Protein AF-A0A1C6R663-F1 (afdb_monomer_lite)

Sequence (61 aa):
MTNSTERPGRDHLQLQQSEAVWEETEVTSRYATEAELETLGYKGPVLVTQVIRTTFRADGT

Radius of gyration: 24.61 Å; chains: 1; bounding box: 30×51×68 Å

Secondary structure (DSSP, 8-state):
------PPP---------SEEEEEEEEEEEEPPHHHHHHHT--S--EEEEEEEEEEETT--

Structure (mmCIF, N/CA/C/O backbone):
data_AF-A0A1C6R663-F1
#
_entry.id   AF-A0A1C6R663-F1
#
loop_
_atom_site.group_PDB
_atom_site.id
_atom_site.type_symbol
_atom_site.label_atom_id
_atom_site.label_alt_id
_atom_site.label_comp_id
_atom_site.label_asym_id
_atom_site.label_entity_id
_atom_site.label_seq_id
_atom_site.pdbx_PDB_ins_code
_atom_site.Cartn_x
_atom_site.Cartn_y
_atom_site.Cartn_z
_atom_site.occupancy
_atom_site.B_iso_or_equiv
_atom_site.auth_seq_id
_atom_site.auth_comp_id
_atom_site.auth_asym_id
_atom_site.auth_atom_id
_atom_site.pdbx_PDB_model_num
ATOM 1 N N . MET A 1 1 ? -2.885 -41.784 -54.263 1.00 40.38 1 MET A N 1
ATOM 2 C CA . MET A 1 1 ? -3.111 -41.551 -52.822 1.00 40.38 1 MET A CA 1
ATOM 3 C C . MET A 1 1 ? -1.773 -41.213 -52.192 1.00 40.38 1 MET A C 1
ATOM 5 O O . MET A 1 1 ? -0.978 -42.107 -51.945 1.00 40.38 1 MET A O 1
ATOM 9 N N . THR A 1 2 ? -1.494 -39.927 -52.020 1.00 35.94 2 THR A N 1
ATOM 10 C CA . THR A 1 2 ? -0.319 -39.414 -51.306 1.00 35.94 2 THR A CA 1
ATOM 11 C C . THR A 1 2 ? -0.855 -38.541 -50.187 1.00 35.94 2 THR A C 1
ATOM 13 O O . THR A 1 2 ? -1.554 -37.562 -50.434 1.00 35.94 2 THR A O 1
ATOM 16 N N . ASN A 1 3 ? -0.625 -38.999 -48.963 1.00 40.12 3 ASN A N 1
ATOM 17 C CA . ASN A 1 3 ? -1.114 -38.403 -47.733 1.00 40.12 3 ASN A CA 1
ATOM 18 C C . ASN A 1 3 ? -0.208 -37.205 -47.407 1.00 40.12 3 ASN A C 1
ATOM 20 O O . ASN A 1 3 ? 0.899 -37.390 -46.904 1.00 40.12 3 ASN A O 1
ATOM 24 N N . SER A 1 4 ? -0.627 -35.993 -47.772 1.00 40.84 4 SER A N 1
ATOM 25 C CA . SER A 1 4 ? 0.060 -34.762 -47.380 1.00 40.84 4 SER A CA 1
ATOM 26 C C . SER A 1 4 ? -0.478 -34.340 -46.021 1.00 40.84 4 SER A C 1
ATOM 28 O O . SER A 1 4 ? -1.511 -33.684 -45.928 1.00 40.84 4 SER A O 1
ATOM 30 N N . THR A 1 5 ? 0.198 -34.757 -44.953 1.00 47.50 5 THR A N 1
ATOM 31 C CA . THR A 1 5 ? -0.048 -34.235 -43.608 1.00 47.50 5 THR A CA 1
ATOM 32 C C . THR A 1 5 ? 0.424 -32.781 -43.573 1.00 47.50 5 THR A C 1
ATOM 34 O O . THR A 1 5 ? 1.569 -32.495 -43.218 1.00 47.50 5 THR A O 1
ATOM 37 N N . GLU A 1 6 ? -0.441 -31.861 -43.995 1.00 46.53 6 GLU A N 1
ATOM 38 C CA . GLU A 1 6 ? -0.264 -30.429 -43.784 1.00 46.53 6 GLU A CA 1
ATOM 39 C C . GLU A 1 6 ? -0.249 -30.186 -42.273 1.00 46.53 6 GLU A C 1
ATOM 41 O O . GLU A 1 6 ? -1.264 -30.254 -41.582 1.00 46.53 6 GLU A O 1
ATOM 46 N N . ARG A 1 7 ? 0.952 -29.982 -41.728 1.00 57.56 7 ARG A N 1
ATOM 47 C CA . ARG A 1 7 ? 1.113 -29.445 -40.379 1.00 57.56 7 ARG A CA 1
ATOM 48 C C . ARG A 1 7 ? 0.519 -28.037 -40.423 1.00 57.56 7 ARG A C 1
ATOM 50 O O . ARG A 1 7 ? 1.016 -27.254 -41.234 1.00 57.56 7 ARG A O 1
ATOM 57 N N . PRO A 1 8 ? -0.487 -27.685 -39.602 1.00 52.09 8 PRO A N 1
ATOM 58 C CA . PRO A 1 8 ? -0.897 -26.297 -39.523 1.00 52.09 8 PRO A CA 1
ATOM 59 C C . PRO A 1 8 ? 0.332 -25.505 -39.090 1.00 52.09 8 PRO A C 1
ATOM 61 O O . PRO A 1 8 ? 0.979 -25.829 -38.084 1.00 52.09 8 PRO A O 1
ATOM 64 N N . GLY A 1 9 ? 0.709 -24.543 -39.936 1.00 48.78 9 GLY A N 1
ATOM 65 C CA . GLY A 1 9 ? 1.734 -23.569 -39.619 1.00 48.78 9 GLY A CA 1
ATOM 66 C C . GLY A 1 9 ? 1.438 -23.043 -38.227 1.00 48.78 9 GLY A C 1
ATOM 67 O O . GLY A 1 9 ? 0.283 -22.809 -37.876 1.00 48.78 9 GLY A O 1
ATOM 68 N N . ARG A 1 10 ? 2.478 -22.954 -37.397 1.00 54.12 10 ARG A N 1
ATOM 69 C CA . ARG A 1 10 ? 2.402 -22.206 -36.150 1.00 54.12 10 ARG A CA 1
ATOM 70 C C . ARG A 1 10 ? 2.077 -20.780 -36.556 1.00 54.12 10 ARG A C 1
ATOM 72 O O . ARG A 1 10 ? 2.999 -20.019 -36.827 1.00 54.12 10 ARG A O 1
ATOM 79 N N . ASP A 1 11 ? 0.791 -20.464 -36.664 1.00 52.53 11 ASP A N 1
ATOM 80 C CA . ASP A 1 11 ? 0.324 -19.100 -36.760 1.00 52.53 11 ASP A CA 1
ATOM 81 C C . ASP A 1 11 ? 0.963 -18.406 -35.583 1.00 52.53 11 ASP A C 1
ATOM 83 O O . ASP A 1 11 ? 0.830 -18.812 -34.422 1.00 52.53 11 ASP A O 1
ATOM 87 N N . HIS A 1 12 ? 1.833 -17.481 -35.954 1.00 53.72 12 HIS A N 1
ATOM 88 C CA . HIS A 1 12 ? 2.664 -16.745 -35.054 1.00 53.72 12 HIS A CA 1
ATOM 89 C C . HIS A 1 12 ? 1.701 -16.127 -34.047 1.00 53.72 12 HIS A C 1
ATOM 91 O O . HIS A 1 12 ? 1.006 -15.159 -34.351 1.00 53.72 12 HIS A O 1
ATOM 97 N N . LEU A 1 13 ? 1.681 -16.675 -32.830 1.00 51.50 13 LEU A N 1
ATOM 98 C CA . LEU A 1 13 ? 1.570 -15.839 -31.655 1.00 51.50 13 LEU A CA 1
ATOM 99 C C . LEU A 1 13 ? 2.668 -14.799 -31.862 1.00 51.50 13 LEU A C 1
ATOM 101 O O . LEU A 1 13 ? 3.832 -15.025 -31.530 1.00 51.50 13 LEU A O 1
ATOM 105 N N . GLN A 1 14 ? 2.300 -13.680 -32.490 1.00 49.66 14 GLN A N 1
ATOM 106 C CA . GLN A 1 14 ? 2.876 -12.402 -32.154 1.00 49.66 14 GLN A CA 1
ATOM 107 C C . GLN A 1 14 ? 2.651 -12.311 -30.651 1.00 49.66 14 GLN A C 1
ATOM 109 O O . GLN A 1 14 ? 1.635 -11.822 -30.168 1.00 49.66 14 GLN A O 1
ATOM 114 N N . LEU A 1 15 ? 3.606 -12.865 -29.9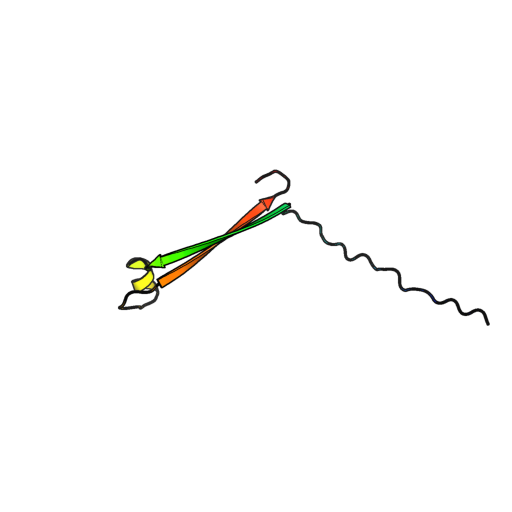03 1.00 51.50 15 LEU A N 1
ATOM 115 C CA . LEU A 1 15 ? 4.034 -12.259 -28.672 1.00 51.50 15 LEU A CA 1
ATOM 116 C C . LEU A 1 15 ? 4.299 -10.830 -29.100 1.00 51.50 15 LEU A C 1
ATOM 118 O O . LEU A 1 15 ? 5.301 -10.546 -29.755 1.00 51.50 15 LEU A O 1
ATOM 122 N N . GLN A 1 16 ? 3.310 -9.976 -28.870 1.00 49.12 16 GLN A N 1
ATOM 123 C CA . GLN A 1 16 ? 3.491 -8.550 -28.876 1.00 49.12 16 GLN A CA 1
ATOM 12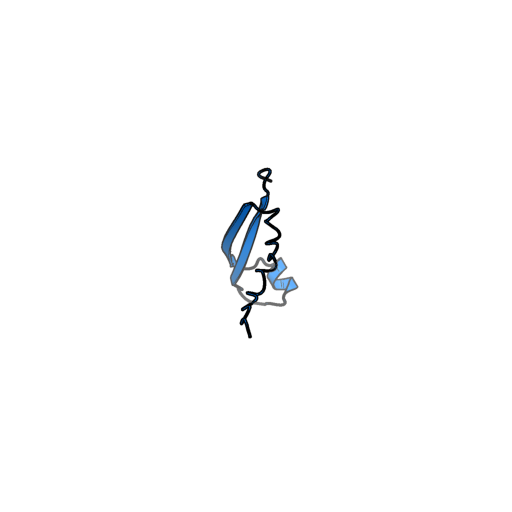4 C C . GLN A 1 16 ? 4.551 -8.342 -27.796 1.00 49.12 16 GLN A C 1
ATOM 126 O O . GLN A 1 16 ? 4.241 -8.320 -26.608 1.00 49.12 16 GLN A O 1
ATOM 131 N N . GLN A 1 17 ? 5.821 -8.409 -28.202 1.00 53.69 17 GLN A N 1
ATOM 132 C CA . GLN A 1 17 ? 6.957 -8.252 -27.321 1.00 53.69 17 GLN A CA 1
ATOM 133 C C . GLN A 1 17 ? 6.915 -6.794 -26.883 1.00 53.69 17 GLN A C 1
ATOM 135 O O . GLN A 1 17 ? 7.369 -5.899 -27.583 1.00 53.69 17 GLN A O 1
ATOM 140 N N . SER A 1 18 ? 6.248 -6.602 -25.749 1.00 54.44 18 SER A N 1
ATOM 141 C CA . SER A 1 18 ? 6.880 -6.037 -24.575 1.00 54.44 18 SER A CA 1
ATOM 142 C C . SER A 1 18 ? 7.474 -4.653 -24.800 1.00 54.44 18 SER A C 1
ATOM 144 O O . SER A 1 18 ? 8.676 -4.499 -24.981 1.00 54.44 18 SER A O 1
ATOM 146 N N . GLU A 1 19 ? 6.635 -3.624 -24.683 1.00 57.50 19 GLU A N 1
ATOM 147 C CA . GLU A 1 19 ? 7.138 -2.274 -24.397 1.00 57.50 19 GLU A CA 1
ATOM 148 C C . GLU A 1 19 ? 7.793 -2.214 -22.997 1.00 57.50 19 GLU A C 1
ATOM 150 O O . GLU A 1 19 ? 8.600 -1.330 -22.725 1.00 57.50 19 GLU A O 1
ATOM 155 N N . ALA A 1 20 ? 7.505 -3.203 -22.136 1.00 58.50 20 ALA A N 1
ATOM 156 C CA . ALA A 1 20 ? 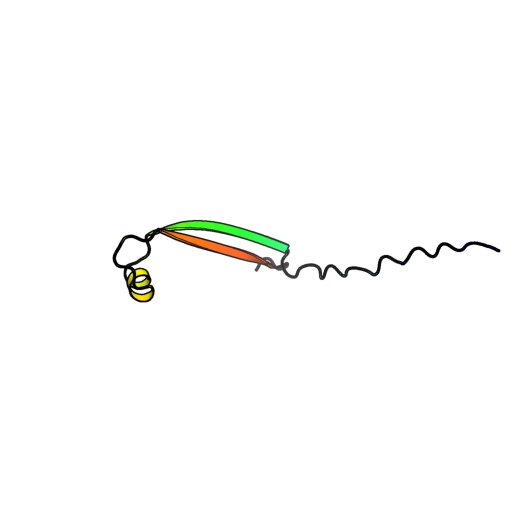8.138 -3.429 -20.840 1.00 58.50 20 ALA A CA 1
ATOM 157 C C . ALA A 1 20 ? 9.249 -4.490 -20.920 1.00 58.50 20 ALA A C 1
ATOM 159 O O . ALA A 1 20 ? 8.985 -5.642 -21.254 1.00 58.50 20 A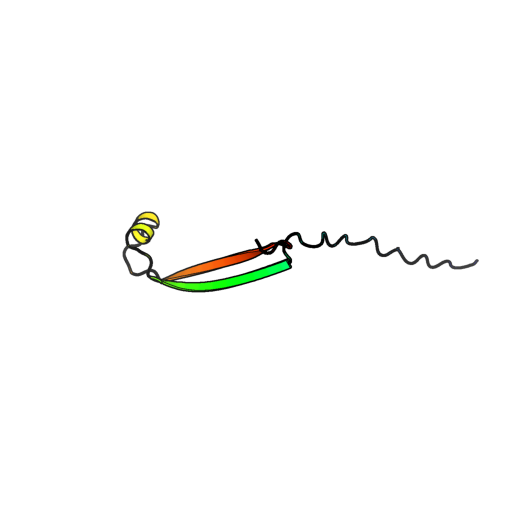LA A O 1
ATOM 160 N N . VAL A 1 21 ? 10.484 -4.134 -20.570 1.00 74.12 21 VAL A N 1
ATOM 161 C CA . VAL A 1 21 ? 11.619 -5.075 -20.504 1.00 74.12 21 VAL A CA 1
ATOM 162 C C . VAL A 1 21 ? 11.468 -6.024 -19.328 1.00 74.12 21 VAL A C 1
ATOM 164 O O . VAL A 1 21 ? 11.842 -7.190 -19.438 1.00 74.12 21 VAL A O 1
ATOM 167 N N . TRP A 1 22 ? 10.925 -5.536 -18.211 1.00 82.00 22 TRP A N 1
ATOM 168 C CA . TRP A 1 22 ? 10.673 -6.329 -17.014 1.00 82.00 22 TRP A CA 1
ATOM 169 C C . TRP A 1 22 ? 9.760 -5.581 -16.031 1.00 82.00 22 TRP A C 1
ATOM 171 O O . TRP A 1 22 ? 9.543 -4.373 -16.144 1.00 82.00 22 TRP A O 1
ATOM 181 N N . GLU A 1 23 ? 9.213 -6.322 -15.070 1.00 89.19 23 GLU A N 1
ATOM 182 C CA . GLU A 1 23 ? 8.367 -5.802 -13.996 1.00 89.19 23 GLU A CA 1
ATOM 183 C C . GLU A 1 23 ? 9.002 -6.106 -12.637 1.00 89.19 23 GLU A C 1
ATOM 185 O O . GLU A 1 23 ? 9.509 -7.207 -12.410 1.00 89.19 23 GLU A O 1
ATOM 190 N N . GLU A 1 24 ? 8.927 -5.146 -11.721 1.00 91.12 24 GLU A N 1
ATOM 191 C CA . GLU A 1 24 ? 9.264 -5.314 -10.311 1.00 91.12 24 GLU A CA 1
ATOM 192 C C . GLU A 1 24 ? 8.005 -5.172 -9.465 1.00 91.12 24 GLU A C 1
ATOM 194 O O . GLU A 1 24 ? 7.135 -4.346 -9.747 1.00 91.12 24 GLU A O 1
ATOM 199 N N . THR A 1 25 ? 7.886 -5.985 -8.419 1.00 94.69 25 THR A N 1
ATOM 200 C CA . THR A 1 25 ? 6.788 -5.871 -7.459 1.00 94.69 25 THR A CA 1
ATOM 201 C C . THR A 1 25 ? 7.344 -5.776 -6.049 1.00 94.69 25 THR A C 1
ATOM 203 O O . THR A 1 25 ? 7.976 -6.713 -5.567 1.00 94.69 25 THR A O 1
ATOM 206 N N . GLU A 1 26 ? 7.039 -4.675 -5.372 1.00 95.19 26 GLU A N 1
ATOM 207 C CA . GLU A 1 26 ? 7.312 -4.486 -3.952 1.00 95.19 26 GLU A CA 1
ATOM 208 C C . GLU A 1 26 ? 6.012 -4.650 -3.158 1.00 95.19 26 GLU A C 1
ATOM 210 O O . GLU A 1 26 ? 4.975 -4.075 -3.499 1.00 95.19 26 GLU A O 1
ATOM 215 N N . VAL A 1 27 ? 6.057 -5.450 -2.091 1.00 94.88 27 VAL A N 1
ATOM 216 C CA . VAL A 1 27 ? 4.916 -5.672 -1.197 1.00 94.88 27 VAL A CA 1
ATOM 217 C C . VAL A 1 27 ? 5.299 -5.238 0.207 1.00 94.88 27 VAL A C 1
ATOM 219 O O . VAL A 1 27 ? 6.193 -5.818 0.821 1.00 94.88 27 VAL A O 1
ATOM 222 N N . THR A 1 28 ? 4.590 -4.249 0.740 1.00 95.38 28 THR A N 1
ATOM 223 C CA . THR A 1 28 ? 4.785 -3.748 2.103 1.00 95.38 28 THR A CA 1
ATOM 224 C C . THR A 1 28 ? 3.486 -3.832 2.890 1.00 95.38 28 THR A C 1
ATOM 226 O O . THR A 1 28 ? 2.392 -3.922 2.334 1.00 95.38 28 THR A O 1
ATOM 229 N N . SER A 1 29 ? 3.586 -3.872 4.216 1.00 94.75 29 SER A N 1
ATOM 230 C CA . SER A 1 29 ? 2.420 -3.841 5.098 1.00 94.75 29 SER A CA 1
ATOM 231 C C . SER A 1 29 ? 2.599 -2.755 6.142 1.00 94.75 29 SER A C 1
ATOM 233 O O . SER A 1 29 ? 3.669 -2.627 6.735 1.00 94.75 29 SER A O 1
ATOM 235 N N . ARG A 1 30 ? 1.547 -1.972 6.363 1.00 94.56 30 ARG A N 1
ATOM 236 C CA . ARG A 1 30 ? 1.513 -0.908 7.367 1.00 94.56 30 ARG A CA 1
ATOM 237 C C . ARG A 1 30 ? 0.120 -0.779 7.953 1.00 94.56 30 ARG A C 1
ATOM 239 O O . ARG A 1 30 ? -0.852 -1.232 7.357 1.00 94.56 30 ARG A O 1
ATOM 246 N N . TYR A 1 31 ? 0.006 -0.133 9.103 1.00 95.75 31 TYR A N 1
ATOM 247 C CA . TYR A 1 31 ? -1.310 0.261 9.588 1.00 95.75 31 TYR A CA 1
ATOM 248 C C . TYR A 1 31 ? -1.912 1.347 8.687 1.00 95.75 31 TYR A C 1
ATOM 250 O O . TYR A 1 31 ? -1.197 2.207 8.155 1.00 95.75 31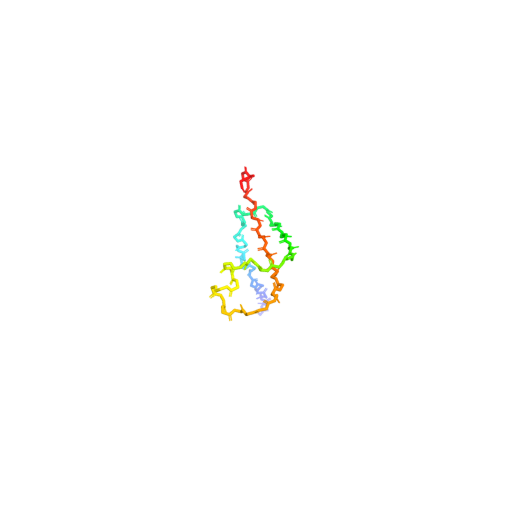 TYR A O 1
ATOM 258 N N . ALA A 1 32 ? -3.229 1.273 8.501 1.00 93.69 32 ALA A N 1
ATOM 259 C CA . ALA A 1 32 ? -4.005 2.323 7.863 1.00 93.69 32 ALA A CA 1
ATOM 260 C C . ALA A 1 32 ? -3.832 3.635 8.640 1.00 93.69 32 ALA A C 1
ATOM 262 O O . ALA A 1 32 ? -3.823 3.645 9.873 1.00 93.69 32 ALA A O 1
ATOM 263 N N . THR A 1 33 ? -3.697 4.734 7.907 1.00 94.31 33 THR A N 1
ATOM 264 C CA . THR A 1 33 ? -3.772 6.085 8.472 1.00 94.31 33 THR A CA 1
ATOM 265 C C . THR A 1 33 ? -5.190 6.388 8.947 1.00 94.31 33 THR A C 1
ATOM 267 O O . THR A 1 33 ? -6.151 5.761 8.502 1.00 94.31 33 THR A O 1
ATOM 270 N N . GLU A 1 34 ? -5.342 7.392 9.809 1.00 94.06 34 GLU A N 1
ATOM 271 C CA . GLU A 1 34 ? -6.663 7.835 10.275 1.00 94.06 34 GLU A CA 1
ATOM 272 C C . GLU A 1 34 ? -7.577 8.239 9.107 1.00 94.06 34 GLU A C 1
ATOM 274 O O . GLU A 1 34 ? -8.722 7.801 9.052 1.00 94.06 34 GLU A O 1
ATOM 279 N N . ALA A 1 35 ? -7.054 8.957 8.108 1.00 95.00 35 ALA A N 1
ATOM 280 C CA . ALA A 1 35 ? -7.823 9.349 6.924 1.00 95.00 35 ALA A CA 1
ATOM 281 C C . ALA A 1 35 ? -8.304 8.144 6.087 1.00 95.00 35 ALA A C 1
ATOM 283 O O . ALA A 1 35 ? -9.431 8.133 5.585 1.00 95.00 35 ALA A O 1
ATOM 284 N N . GLU A 1 36 ? -7.468 7.109 5.940 1.00 93.75 36 GLU A N 1
ATOM 285 C CA . GLU A 1 36 ? -7.854 5.860 5.269 1.00 93.75 36 GLU A CA 1
ATOM 286 C C . GLU A 1 36 ? -8.925 5.109 6.074 1.00 93.75 36 GLU A C 1
ATOM 288 O O . GLU A 1 36 ? -9.893 4.618 5.495 1.00 93.75 36 GLU A O 1
ATOM 293 N N . LEU A 1 37 ? -8.793 5.053 7.405 1.00 95.56 37 LEU A N 1
ATOM 294 C CA . LEU A 1 37 ? -9.782 4.428 8.289 1.00 95.56 37 LEU A CA 1
ATOM 295 C C . LEU A 1 37 ? -11.140 5.133 8.214 1.00 95.56 37 LEU A C 1
ATOM 297 O O . LEU A 1 37 ? -12.161 4.459 8.085 1.00 95.56 37 LEU A O 1
ATOM 301 N N . GLU A 1 38 ? -11.150 6.467 8.245 1.00 94.31 38 GLU A N 1
ATOM 302 C CA . GLU A 1 38 ? -12.363 7.279 8.116 1.00 94.31 38 GLU A CA 1
ATOM 303 C C . GLU A 1 38 ? -13.043 7.066 6.762 1.00 94.31 38 GLU A C 1
ATOM 305 O O . GLU A 1 38 ? -14.245 6.802 6.711 1.00 94.31 38 GLU A O 1
ATOM 310 N N . THR A 1 39 ? -12.271 7.100 5.671 1.00 94.94 39 THR A N 1
ATOM 311 C CA . THR A 1 39 ? -12.782 6.878 4.306 1.00 94.94 39 THR A CA 1
ATOM 312 C C . THR A 1 39 ? -13.417 5.495 4.155 1.00 94.94 39 THR A C 1
ATOM 314 O O . THR A 1 39 ? -14.419 5.334 3.459 1.00 94.94 39 THR A O 1
ATOM 317 N N . LEU A 1 40 ? -12.846 4.487 4.816 1.00 90.12 40 LEU A N 1
ATOM 318 C CA . LEU A 1 40 ? -13.305 3.101 4.753 1.00 90.12 40 LEU A CA 1
ATOM 319 C C . LEU A 1 40 ? -14.351 2.748 5.828 1.00 90.12 40 LEU A C 1
ATOM 321 O O . LEU A 1 40 ? -14.904 1.650 5.801 1.00 90.12 40 LEU A O 1
ATOM 325 N N . GLY A 1 41 ? -14.638 3.654 6.769 1.00 94.38 41 GLY A N 1
ATOM 326 C CA . GLY A 1 41 ? -15.611 3.445 7.844 1.00 94.38 41 GLY A CA 1
ATOM 327 C C . GLY A 1 41 ? -15.158 2.477 8.944 1.00 94.38 41 GLY A C 1
ATOM 328 O O . GLY A 1 41 ? -15.998 1.920 9.658 1.00 94.38 41 GLY A O 1
ATOM 329 N N . TYR A 1 42 ? -13.851 2.263 9.107 1.00 94.88 42 TYR A N 1
ATOM 330 C CA . TYR A 1 42 ? -13.311 1.385 10.144 1.00 94.88 42 TYR A CA 1
ATOM 331 C C . TYR A 1 42 ? -13.041 2.150 11.444 1.00 94.88 42 TYR A C 1
ATOM 333 O O . TYR A 1 42 ? -12.508 3.252 11.444 1.00 94.88 42 TYR A O 1
ATOM 341 N N . LYS A 1 43 ? -13.390 1.535 12.581 1.00 89.56 43 LYS A N 1
ATOM 342 C CA . LYS A 1 43 ? -13.232 2.122 13.928 1.00 89.56 43 LYS A CA 1
ATOM 343 C C . LYS A 1 43 ? -12.075 1.527 14.739 1.00 89.56 43 LYS A C 1
ATOM 345 O O . LYS A 1 43 ? -11.969 1.782 15.933 1.00 89.56 43 LYS A O 1
ATOM 350 N N . GLY A 1 44 ? -11.250 0.687 14.122 1.00 89.25 44 GLY A N 1
ATOM 351 C CA . GLY A 1 44 ? -10.171 -0.041 14.786 1.00 89.25 44 GLY A CA 1
ATOM 352 C C . GLY A 1 44 ? -8.938 -0.154 13.897 1.00 89.25 44 GLY A C 1
ATOM 353 O O . GLY A 1 44 ? -8.998 0.232 12.729 1.00 89.25 44 GLY A O 1
ATOM 354 N N . PRO A 1 45 ? -7.822 -0.672 14.435 1.00 90.19 45 PRO A N 1
ATOM 355 C CA . PRO A 1 45 ? -6.594 -0.802 13.670 1.00 90.19 45 PRO A CA 1
ATOM 356 C C . PRO A 1 45 ? -6.814 -1.741 12.484 1.00 90.19 45 PRO A C 1
ATOM 358 O O . PRO A 1 45 ? -7.213 -2.893 12.650 1.00 90.19 45 PRO A O 1
ATOM 361 N N . VAL A 1 46 ? -6.529 -1.239 11.285 1.00 94.88 46 VAL A N 1
ATOM 362 C CA . VAL A 1 46 ? -6.545 -2.018 10.045 1.00 94.88 46 VAL A CA 1
ATOM 363 C C . VAL A 1 46 ? -5.115 -2.130 9.545 1.00 94.88 46 VAL A C 1
ATOM 365 O O . VAL A 1 46 ? -4.421 -1.122 9.419 1.00 94.88 46 VAL A O 1
ATOM 368 N N . LEU A 1 47 ? -4.669 -3.354 9.268 1.00 95.12 47 LEU A N 1
ATOM 369 C CA . LEU A 1 47 ? -3.413 -3.592 8.568 1.00 95.12 47 LEU A CA 1
ATOM 370 C C . LEU A 1 47 ? -3.686 -3.568 7.062 1.00 95.12 47 LEU A C 1
ATOM 372 O O . LEU A 1 47 ? -4.531 -4.311 6.567 1.00 95.12 47 LEU A O 1
ATOM 376 N N . VAL A 1 48 ? -2.975 -2.707 6.347 1.00 92.31 48 VAL A N 1
ATOM 377 C CA . VAL A 1 48 ? -3.071 -2.540 4.899 1.00 92.31 48 VAL A CA 1
ATOM 378 C C . VAL A 1 48 ? -1.831 -3.141 4.262 1.00 92.31 48 VAL A C 1
ATOM 380 O O . VAL A 1 48 ? -0.707 -2.858 4.680 1.00 92.31 48 VAL A O 1
ATOM 383 N N . THR A 1 49 ? -2.039 -3.945 3.224 1.00 94.75 49 THR A N 1
ATOM 384 C CA . THR A 1 49 ? -0.970 -4.414 2.343 1.00 94.75 49 THR A CA 1
ATOM 385 C C . THR A 1 49 ? -0.917 -3.512 1.119 1.00 94.75 49 THR A C 1
ATOM 387 O O . THR A 1 49 ? -1.887 -3.412 0.370 1.00 94.75 49 THR A O 1
ATOM 390 N N . GLN A 1 50 ? 0.217 -2.851 0.920 1.00 92.19 50 GLN A N 1
ATOM 391 C CA . GLN A 1 50 ? 0.491 -2.043 -0.256 1.00 92.19 50 GLN A CA 1
ATOM 392 C C . GLN A 1 50 ? 1.304 -2.872 -1.249 1.00 92.19 50 GLN A C 1
ATOM 394 O O . GLN A 1 50 ? 2.314 -3.474 -0.892 1.00 92.19 50 GLN A O 1
ATOM 399 N N . VAL A 1 51 ? 0.847 -2.901 -2.500 1.00 94.38 51 VAL A N 1
ATOM 400 C CA . VAL A 1 51 ? 1.533 -3.567 -3.610 1.00 94.38 51 VAL A CA 1
ATOM 401 C C . VAL A 1 51 ? 1.916 -2.498 -4.622 1.00 94.38 51 VAL A C 1
ATOM 403 O O . VAL A 1 51 ? 1.039 -1.876 -5.221 1.00 94.38 51 VAL A O 1
ATOM 406 N N . ILE A 1 52 ? 3.214 -2.275 -4.799 1.00 92.50 52 ILE A N 1
ATOM 407 C CA . ILE A 1 52 ? 3.76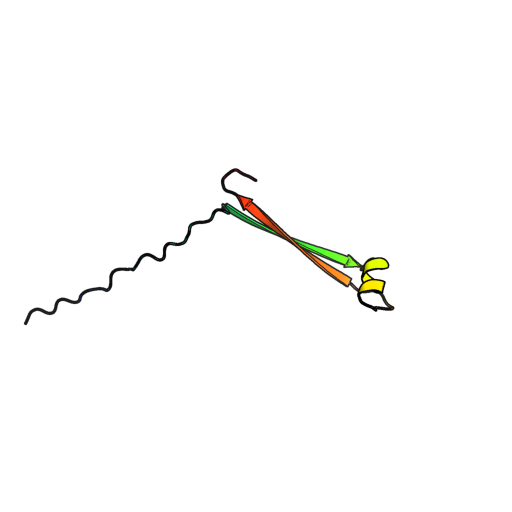4 -1.357 -5.796 1.00 92.50 52 ILE A CA 1
ATOM 408 C C . ILE A 1 52 ? 4.252 -2.209 -6.960 1.00 92.50 52 ILE A C 1
ATOM 410 O O . ILE A 1 52 ? 5.081 -3.095 -6.773 1.00 92.50 52 ILE A O 1
ATOM 414 N N . ARG A 1 53 ? 3.709 -1.965 -8.154 1.00 92.94 53 ARG A N 1
ATOM 415 C CA . ARG A 1 53 ? 4.167 -2.597 -9.393 1.00 92.94 53 ARG A CA 1
ATOM 416 C C . ARG A 1 53 ? 4.870 -1.551 -10.235 1.00 92.94 53 ARG A C 1
ATOM 418 O O . ARG A 1 53 ? 4.249 -0.556 -10.604 1.00 92.94 53 ARG A O 1
ATOM 425 N N . THR A 1 54 ? 6.135 -1.798 -10.528 1.00 90.88 54 THR A N 1
ATOM 426 C CA . THR A 1 54 ? 6.957 -0.940 -11.375 1.00 90.88 54 THR A CA 1
ATOM 427 C C . THR A 1 54 ? 7.197 -1.663 -12.685 1.00 90.88 54 THR A C 1
ATOM 429 O O . THR A 1 54 ? 7.666 -2.799 -12.702 1.00 90.88 54 THR A O 1
ATOM 432 N N . THR A 1 55 ? 6.853 -1.014 -13.787 1.00 89.62 55 THR A N 1
ATOM 433 C CA . THR A 1 55 ? 7.055 -1.549 -15.131 1.00 89.62 55 THR A CA 1
ATOM 434 C C . THR A 1 55 ? 8.176 -0.759 -15.777 1.00 89.62 55 THR A C 1
ATOM 436 O O . THR A 1 55 ? 8.023 0.444 -15.960 1.00 89.62 55 THR A O 1
ATOM 439 N N . PHE A 1 56 ? 9.272 -1.427 -16.126 1.00 85.12 56 PHE A N 1
ATOM 440 C CA . PHE A 1 56 ? 10.422 -0.789 -16.759 1.00 85.12 56 PHE A CA 1
ATOM 441 C C . PHE A 1 56 ? 10.329 -0.929 -18.266 1.00 85.12 56 PHE A C 1
ATOM 443 O O . PHE A 1 56 ? 10.221 -2.043 -18.789 1.00 85.12 56 PHE A O 1
ATOM 450 N N . ARG A 1 57 ? 10.394 0.191 -18.974 1.00 84.62 57 ARG A N 1
ATOM 451 C CA . ARG A 1 57 ? 10.374 0.228 -20.434 1.00 84.62 57 ARG A CA 1
ATOM 452 C C . ARG A 1 57 ? 11.747 -0.056 -21.037 1.00 84.62 57 ARG A C 1
ATOM 454 O O . ARG A 1 57 ? 12.774 -0.038 -20.360 1.00 84.62 57 ARG A O 1
ATOM 461 N N . ALA A 1 58 ? 11.769 -0.320 -22.344 1.00 80.62 58 ALA A N 1
ATOM 462 C CA . ALA A 1 58 ? 12.996 -0.596 -23.106 1.00 80.62 58 ALA A CA 1
ATOM 463 C C . ALA A 1 58 ? 14.016 0.541 -23.131 1.00 80.62 58 ALA A C 1
ATOM 465 O O . ALA A 1 58 ? 15.207 0.292 -23.306 1.00 80.62 58 ALA A O 1
ATOM 466 N N . ASP A 1 59 ? 13.561 1.765 -22.907 1.00 82.31 59 ASP A N 1
ATOM 467 C CA . ASP A 1 59 ? 14.392 2.957 -22.781 1.00 82.31 59 ASP A CA 1
ATOM 468 C C . ASP A 1 59 ? 14.871 3.219 -21.341 1.00 82.31 59 ASP A C 1
ATOM 470 O O . ASP A 1 59 ? 15.563 4.206 -21.097 1.00 82.31 59 ASP A O 1
ATOM 474 N N . GLY A 1 60 ? 14.550 2.324 -20.399 1.00 67.19 60 GLY A N 1
ATOM 475 C CA . GLY A 1 60 ? 14.922 2.441 -18.991 1.00 67.19 60 GLY A CA 1
ATOM 476 C C . GLY A 1 60 ? 14.040 3.392 -18.179 1.00 67.19 60 GLY A C 1
ATOM 477 O O . GLY A 1 60 ? 14.439 3.746 -17.068 1.00 67.19 60 GLY A O 1
ATOM 478 N N . THR A 1 61 ? 12.889 3.811 -18.723 1.00 68.38 61 THR A N 1
ATOM 479 C CA . THR A 1 61 ? 11.885 4.620 -18.009 1.00 68.38 61 THR A CA 1
ATOM 480 C C . THR A 1 61 ? 10.864 3.795 -17.242 1.00 68.38 61 THR A C 1
ATOM 482 O O . THR A 1 61 ? 10.635 2.616 -17.609 1.00 68.38 61 THR A O 1
#

Foldseek 3Di:
DDDPPPDPPPPDPPPVPDQFPDKDKDKDKDWDDPVRCVVVVHPDTDIDIDIDMDTAGPVRD

pLDDT: mean 77.04, std 20.18, range [35.94, 95.75]